Protein AF-A0A3M7ZWI1-F1 (afdb_monomer)

Sequence (117 aa):
EPHARRAAGAALALQEATGAVAAAHPGWPRFRVGVNTGLAAVGVVGTGGGRTYTVIGDTVNVASRLEGHAPVAGVVVGAATRAALGGGAITEPLGERQVKGREGAVEAYVLRGLVEG

InterPro domains:
  IPR001054 Adenylyl cyclase class-3/4/guanylyl cyclase [PF00211] (3-112)
  IPR001054 Adenylyl cyclase class-3/4/guanylyl cyclase [PS50125] (1-67)
  IPR001054 Adenylyl cyclase class-3/4/guanylyl cyclase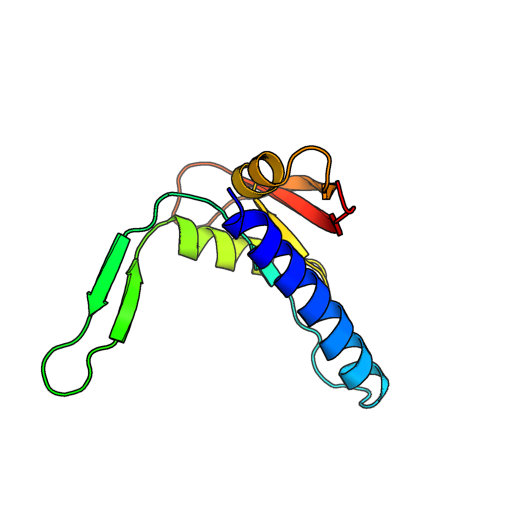 [cd07302] (15-111)
  IPR029787 Nucleotide cyclase [G3DSA:3.30.70.1230] (1-115)
  IPR029787 Nucleotide cyclase [SSF55073] (2-112)
  IPR050401 Cyclic nucleotide synthase [PTHR11920] (3-112)

Structure (mmCIF, N/CA/C/O backbone):
data_AF-A0A3M7ZWI1-F1
#
_entry.id   AF-A0A3M7ZWI1-F1
#
loop_
_atom_site.group_PDB
_atom_site.id
_atom_site.type_symbol
_atom_site.label_atom_id
_atom_site.label_alt_id
_atom_site.label_comp_id
_atom_site.label_asym_id
_atom_site.label_entity_id
_atom_si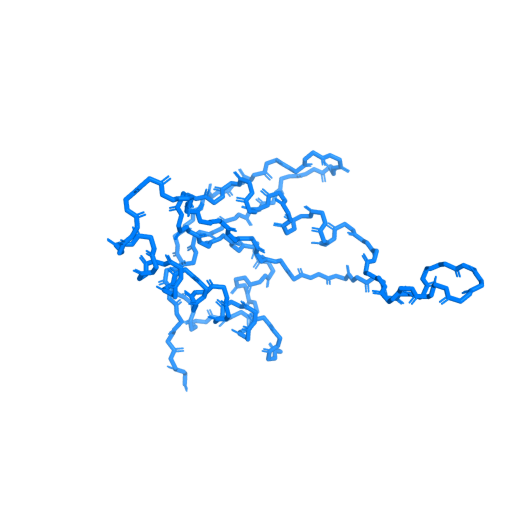te.label_seq_id
_atom_site.pdbx_PDB_ins_code
_atom_site.Cartn_x
_atom_site.Cartn_y
_atom_site.Cartn_z
_atom_site.occupancy
_atom_site.B_iso_or_equiv
_atom_site.auth_seq_id
_atom_site.auth_comp_id
_atom_site.auth_asym_id
_atom_site.auth_atom_id
_atom_site.pdbx_PDB_model_num
ATOM 1 N N . GLU A 1 1 ? -12.210 9.361 6.183 1.00 55.09 1 GLU A N 1
ATOM 2 C CA . GLU A 1 1 ? -11.072 10.219 6.589 1.00 55.09 1 GLU A CA 1
ATOM 3 C C . GLU A 1 1 ? -10.072 10.323 5.431 1.00 55.09 1 GLU A C 1
ATOM 5 O O . GLU A 1 1 ? -9.782 9.296 4.820 1.00 55.09 1 GLU A O 1
ATOM 10 N N . PRO A 1 2 ? -9.568 11.515 5.062 1.00 81.00 2 PRO A N 1
ATOM 11 C CA . PRO A 1 2 ? -8.812 11.718 3.817 1.00 81.00 2 PRO A CA 1
ATOM 12 C C . PRO A 1 2 ? -7.441 11.016 3.766 1.00 81.00 2 PRO A C 1
ATOM 14 O O . PRO A 1 2 ? -6.850 10.908 2.693 1.00 81.00 2 PRO A O 1
ATOM 17 N N . HIS A 1 3 ? -6.918 10.519 4.894 1.00 91.12 3 HIS A N 1
ATOM 18 C CA . HIS A 1 3 ? -5.606 9.862 4.949 1.00 91.12 3 HIS A CA 1
ATOM 19 C C . HIS A 1 3 ? -5.555 8.552 4.160 1.00 91.12 3 HIS A C 1
ATOM 21 O O . HIS A 1 3 ? -4.620 8.367 3.386 1.00 91.12 3 HIS A O 1
ATOM 27 N N . ALA A 1 4 ? -6.566 7.686 4.290 1.00 93.62 4 ALA A N 1
ATOM 28 C CA . ALA A 1 4 ? -6.599 6.409 3.574 1.00 93.62 4 ALA A CA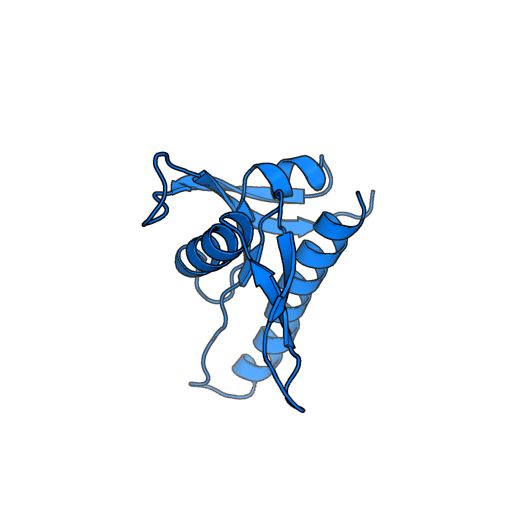 1
ATOM 29 C C . ALA A 1 4 ? -6.603 6.618 2.052 1.00 93.62 4 ALA A C 1
ATOM 31 O O . ALA A 1 4 ? -5.799 6.012 1.348 1.00 93.62 4 ALA A O 1
ATOM 32 N N . ARG A 1 5 ? -7.441 7.540 1.553 1.00 94.69 5 ARG A N 1
ATOM 33 C CA . ARG A 1 5 ? -7.511 7.878 0.121 1.00 94.69 5 ARG A CA 1
ATOM 34 C C . ARG A 1 5 ? -6.199 8.462 -0.395 1.00 94.69 5 ARG A C 1
ATOM 36 O O . ARG A 1 5 ? -5.726 8.024 -1.437 1.00 94.69 5 ARG A O 1
ATOM 43 N N . ARG A 1 6 ? -5.574 9.389 0.341 1.00 95.62 6 ARG A N 1
ATOM 44 C CA . ARG A 1 6 ? -4.265 9.945 -0.043 1.00 95.62 6 ARG A CA 1
ATOM 45 C C . ARG A 1 6 ? -3.164 8.886 -0.063 1.00 95.62 6 ARG A C 1
ATOM 47 O O . ARG A 1 6 ? -2.403 8.843 -1.020 1.00 95.62 6 ARG A O 1
ATOM 54 N N . ALA A 1 7 ? -3.097 8.022 0.950 1.00 96.25 7 ALA A N 1
ATOM 55 C CA . ALA A 1 7 ? -2.097 6.956 1.014 1.00 96.25 7 ALA A CA 1
ATOM 56 C C . ALA A 1 7 ? -2.274 5.940 -0.126 1.00 96.25 7 ALA A C 1
ATOM 58 O O . ALA A 1 7 ? -1.307 5.585 -0.794 1.00 96.25 7 ALA A O 1
ATOM 59 N N . ALA A 1 8 ? -3.513 5.523 -0.393 1.00 96.69 8 ALA A N 1
ATOM 60 C CA . ALA A 1 8 ? -3.846 4.626 -1.495 1.00 96.69 8 ALA A CA 1
ATOM 61 C C . ALA A 1 8 ? -3.543 5.251 -2.869 1.00 96.69 8 ALA A C 1
ATOM 63 O O . ALA A 1 8 ? -2.952 4.597 -3.725 1.00 96.69 8 ALA A O 1
ATOM 64 N N . GLY A 1 9 ? -3.886 6.528 -3.066 1.00 96.88 9 GLY A N 1
ATOM 65 C CA . GLY A 1 9 ? -3.562 7.260 -4.291 1.00 96.88 9 GLY A CA 1
ATOM 66 C C . GLY A 1 9 ? -2.055 7.396 -4.505 1.00 96.88 9 GLY A C 1
ATOM 67 O O . GLY A 1 9 ? -1.565 7.122 -5.595 1.00 96.88 9 GLY A O 1
ATOM 68 N N . ALA A 1 10 ? -1.302 7.725 -3.452 1.00 97.50 10 ALA A N 1
ATOM 69 C CA . ALA A 1 10 ? 0.156 7.791 -3.514 1.00 97.50 10 ALA A CA 1
ATOM 70 C C . ALA A 1 10 ? 0.787 6.429 -3.850 1.00 97.50 10 ALA A C 1
ATOM 72 O O . ALA A 1 10 ? 1.728 6.368 -4.636 1.00 97.50 10 ALA A O 1
ATOM 73 N N . ALA A 1 11 ? 0.251 5.334 -3.302 1.00 97.75 11 ALA A N 1
ATOM 74 C CA . ALA A 1 11 ? 0.708 3.984 -3.619 1.00 97.75 11 ALA A CA 1
ATOM 75 C C . ALA A 1 11 ? 0.513 3.636 -5.105 1.00 97.75 11 ALA A C 1
ATOM 77 O O . ALA A 1 11 ? 1.422 3.089 -5.727 1.00 97.75 11 ALA A O 1
ATOM 78 N N . LEU A 1 12 ? -0.644 3.980 -5.681 1.00 97.81 12 LEU A N 1
ATOM 79 C CA . LEU A 1 12 ? -0.919 3.785 -7.109 1.00 97.81 12 LEU A CA 1
ATOM 80 C C . LEU A 1 12 ? 0.001 4.650 -7.983 1.00 97.81 12 LEU A C 1
ATOM 82 O O . LEU A 1 12 ? 0.625 4.132 -8.907 1.00 97.81 12 LEU A O 1
ATOM 86 N N . ALA A 1 13 ? 0.160 5.930 -7.638 1.00 97.12 13 ALA A N 1
ATOM 87 C CA . ALA A 1 13 ? 1.050 6.847 -8.350 1.00 97.12 13 ALA A CA 1
ATOM 88 C C . ALA A 1 13 ? 2.519 6.385 -8.310 1.00 97.12 13 ALA A C 1
ATOM 90 O O . ALA A 1 13 ? 3.246 6.530 -9.291 1.00 97.12 13 ALA A O 1
ATOM 91 N N . LEU A 1 14 ? 2.964 5.776 -7.203 1.00 96.62 14 LEU A N 1
ATOM 92 C CA . LEU A 1 14 ? 4.305 5.197 -7.104 1.00 96.62 14 LEU A CA 1
ATOM 93 C C . LEU A 1 14 ? 4.491 4.035 -8.086 1.00 96.62 14 LEU A C 1
ATOM 95 O O . LEU A 1 14 ? 5.539 3.940 -8.726 1.00 96.62 14 LEU A O 1
ATOM 99 N N . GLN A 1 15 ? 3.486 3.168 -8.236 1.00 97.06 15 GLN A N 1
ATOM 100 C CA . GLN A 1 15 ? 3.556 2.073 -9.206 1.00 97.06 15 GLN A CA 1
ATOM 101 C C . GLN A 1 15 ? 3.561 2.577 -10.652 1.00 97.06 15 GLN A C 1
ATOM 103 O O . GLN A 1 15 ? 4.310 2.051 -11.471 1.00 97.06 15 GLN A O 1
ATOM 108 N N . GLU A 1 16 ? 2.809 3.633 -10.960 1.00 95.12 16 GLU A N 1
ATOM 109 C CA . GLU A 1 16 ? 2.832 4.271 -12.280 1.00 95.12 16 GLU A CA 1
ATOM 110 C C . GLU A 1 16 ? 4.206 4.888 -12.589 1.00 95.12 16 GLU A C 1
ATOM 112 O O . GLU A 1 16 ? 4.842 4.545 -13.591 1.00 95.12 16 GLU A O 1
ATOM 117 N N . ALA A 1 17 ? 4.712 5.738 -11.691 1.00 94.81 17 ALA A N 1
ATOM 118 C CA . ALA A 1 17 ? 5.976 6.444 -11.881 1.00 94.81 17 ALA A CA 1
ATOM 119 C C . ALA A 1 17 ? 7.168 5.478 -11.982 1.00 94.81 17 ALA A C 1
ATOM 121 O O . ALA A 1 17 ? 7.991 5.577 -12.894 1.00 94.81 17 ALA A O 1
ATOM 122 N N . THR A 1 18 ? 7.251 4.496 -11.080 1.00 94.44 18 THR A N 1
ATOM 123 C CA . THR A 1 18 ? 8.312 3.474 -11.136 1.00 94.44 18 THR A CA 1
ATOM 124 C C . THR A 1 18 ? 8.108 2.498 -12.298 1.00 94.44 18 THR A C 1
ATOM 126 O O . THR A 1 18 ? 9.078 1.972 -12.849 1.00 94.44 18 THR A O 1
ATOM 129 N N . GLY A 1 19 ? 6.858 2.310 -12.726 1.00 93.31 19 GLY A N 1
ATOM 130 C CA . GLY A 1 19 ? 6.456 1.631 -13.950 1.00 93.31 19 GLY A CA 1
ATOM 131 C C . GLY A 1 19 ? 7.180 2.171 -15.181 1.00 93.31 19 GLY A C 1
ATOM 132 O O . GLY A 1 19 ? 7.846 1.404 -15.887 1.00 93.31 19 GLY A O 1
ATOM 133 N N . ALA A 1 20 ? 7.092 3.490 -15.380 1.00 92.19 20 ALA A N 1
ATOM 134 C CA . ALA A 1 20 ? 7.721 4.213 -16.484 1.00 92.19 20 ALA A CA 1
ATOM 135 C C . ALA A 1 20 ? 9.255 4.126 -16.444 1.00 92.19 20 ALA A C 1
ATOM 137 O O . ALA A 1 20 ? 9.883 3.824 -17.459 1.00 92.19 20 ALA A O 1
ATOM 138 N N . VAL A 1 21 ? 9.861 4.297 -15.263 1.00 93.12 21 VAL A N 1
ATOM 139 C CA . VAL A 1 21 ? 11.321 4.185 -15.097 1.00 93.12 21 VAL A CA 1
ATOM 140 C C . VAL A 1 21 ? 11.804 2.787 -15.478 1.00 93.12 21 VAL A C 1
ATOM 142 O O . VAL A 1 21 ? 12.680 2.639 -16.324 1.00 93.12 21 VAL A O 1
ATOM 145 N N . ALA A 1 22 ? 11.211 1.733 -14.922 1.00 92.69 22 ALA A N 1
ATOM 146 C CA . ALA A 1 22 ? 11.667 0.377 -15.220 1.00 92.69 22 ALA A CA 1
ATOM 147 C C . ALA A 1 22 ? 11.284 -0.107 -16.636 1.00 92.69 22 ALA A C 1
ATOM 149 O O . ALA A 1 22 ? 11.810 -1.120 -17.087 1.00 92.69 22 ALA A O 1
ATOM 150 N N . ALA A 1 23 ? 10.416 0.602 -17.371 1.00 91.44 23 ALA A N 1
ATOM 151 C CA . ALA A 1 23 ? 10.243 0.385 -18.812 1.00 91.44 23 ALA A CA 1
ATOM 152 C C . ALA A 1 23 ? 11.430 0.938 -19.627 1.00 91.44 23 ALA A C 1
ATOM 154 O O . ALA A 1 23 ? 11.840 0.313 -20.602 1.00 91.44 23 ALA A O 1
ATOM 155 N N . ALA A 1 24 ? 12.014 2.063 -19.201 1.00 94.38 24 ALA A N 1
ATOM 156 C CA . ALA A 1 24 ? 13.219 2.640 -19.805 1.00 94.38 24 ALA A CA 1
ATOM 157 C C . ALA A 1 24 ? 14.518 1.920 -19.389 1.00 94.38 24 ALA A C 1
ATOM 159 O O . ALA A 1 24 ? 15.535 2.037 -20.071 1.00 94.38 24 ALA A O 1
ATOM 160 N N . HIS A 1 25 ? 14.486 1.156 -18.291 1.00 93.31 25 HIS A N 1
ATOM 161 C CA . HIS A 1 25 ? 15.648 0.458 -17.734 1.00 93.31 25 HIS A CA 1
ATOM 162 C C . HIS A 1 25 ? 15.378 -1.045 -17.537 1.00 93.31 25 HIS A C 1
ATOM 164 O O . HIS A 1 25 ? 15.043 -1.482 -16.429 1.00 93.31 25 HIS A O 1
ATOM 170 N N . PRO A 1 26 ? 15.539 -1.867 -18.591 1.00 90.12 26 PRO A N 1
ATOM 171 C CA . PRO A 1 26 ? 15.393 -3.316 -18.489 1.00 90.12 26 PRO A CA 1
ATOM 172 C C . PRO A 1 26 ? 16.301 -3.906 -17.397 1.00 90.12 26 PRO A C 1
ATOM 174 O O . PRO A 1 26 ? 17.496 -3.626 -17.351 1.00 90.12 26 PRO A O 1
ATOM 177 N N . GLY A 1 27 ? 15.732 -4.726 -16.509 1.00 88.25 27 GLY A N 1
ATOM 178 C CA . GLY A 1 27 ? 16.455 -5.383 -15.410 1.00 88.25 27 GLY A CA 1
ATOM 179 C C . GLY A 1 27 ? 16.450 -4.632 -14.074 1.00 88.25 27 GLY A C 1
ATOM 180 O O . GLY A 1 27 ? 16.904 -5.181 -13.072 1.00 88.25 27 GLY A O 1
ATOM 181 N N . TRP A 1 28 ? 15.911 -3.411 -14.019 1.00 92.56 28 TRP A N 1
ATOM 182 C CA . TRP A 1 28 ? 15.727 -2.699 -12.752 1.00 92.56 28 TRP A CA 1
ATOM 183 C C . TRP A 1 28 ? 14.587 -3.296 -11.911 1.00 92.56 28 TRP A C 1
ATOM 185 O O . TRP A 1 28 ? 13.634 -3.858 -12.464 1.00 92.56 28 TRP A O 1
ATOM 195 N N . PRO A 1 29 ? 14.663 -3.192 -10.568 1.00 90.38 29 PRO A N 1
ATOM 196 C CA . PRO A 1 29 ? 13.666 -3.782 -9.688 1.00 90.38 29 PRO A CA 1
ATOM 197 C C . PRO A 1 29 ? 12.303 -3.105 -9.844 1.00 90.38 29 PRO A C 1
ATOM 199 O O . PRO A 1 29 ? 12.187 -1.907 -10.100 1.00 90.38 29 PRO A O 1
ATOM 202 N N . ARG A 1 30 ? 11.252 -3.896 -9.634 1.00 93.25 30 ARG A N 1
ATOM 203 C CA . ARG A 1 30 ? 9.871 -3.425 -9.520 1.00 93.25 30 ARG A CA 1
ATOM 204 C C . ARG A 1 30 ? 9.485 -3.394 -8.047 1.00 93.25 30 ARG A C 1
ATOM 206 O O . ARG A 1 30 ? 9.861 -4.287 -7.287 1.00 93.25 30 ARG A O 1
ATOM 213 N N . PHE A 1 31 ? 8.719 -2.387 -7.655 1.00 94.31 31 PHE A N 1
ATOM 214 C CA . PHE A 1 31 ? 8.360 -2.170 -6.259 1.00 94.31 31 PHE A CA 1
ATOM 215 C C . PHE A 1 31 ? 7.037 -2.837 -5.896 1.00 94.31 31 PHE A C 1
ATOM 217 O O . PHE A 1 31 ? 6.222 -3.197 -6.746 1.00 94.31 31 PHE A O 1
ATOM 224 N N . ARG A 1 32 ? 6.822 -2.997 -4.597 1.00 97.62 32 ARG A N 1
ATOM 225 C CA . ARG A 1 32 ? 5.576 -3.467 -3.998 1.00 97.62 32 ARG A CA 1
ATOM 226 C C . ARG A 1 32 ? 5.166 -2.478 -2.924 1.00 97.62 32 ARG A C 1
ATOM 228 O O . ARG A 1 32 ? 6.029 -1.852 -2.316 1.00 97.62 32 ARG A O 1
ATOM 235 N N . VAL A 1 33 ? 3.862 -2.313 -2.719 1.00 98.12 33 VAL A N 1
ATOM 236 C CA . VAL A 1 33 ? 3.343 -1.386 -1.709 1.00 98.12 33 VAL A CA 1
ATOM 237 C C . VAL A 1 33 ? 2.255 -2.061 -0.886 1.00 98.12 33 VAL A C 1
ATOM 239 O O . VAL A 1 33 ? 1.340 -2.675 -1.433 1.00 98.12 33 VAL A O 1
ATOM 242 N N . GLY A 1 34 ? 2.347 -1.916 0.434 1.00 97.00 34 GLY A N 1
ATOM 243 C CA . GLY A 1 34 ? 1.307 -2.284 1.387 1.00 97.00 34 GLY A CA 1
ATOM 244 C C . GLY A 1 34 ? 0.768 -1.047 2.100 1.00 97.00 34 GLY A C 1
ATOM 245 O O . GLY A 1 34 ? 1.546 -0.225 2.580 1.00 97.00 34 GLY A O 1
ATOM 246 N N . VAL A 1 35 ? -0.556 -0.910 2.190 1.00 96.69 35 VAL A N 1
ATOM 247 C CA . VAL A 1 35 ? -1.216 0.182 2.923 1.00 96.69 35 VAL A 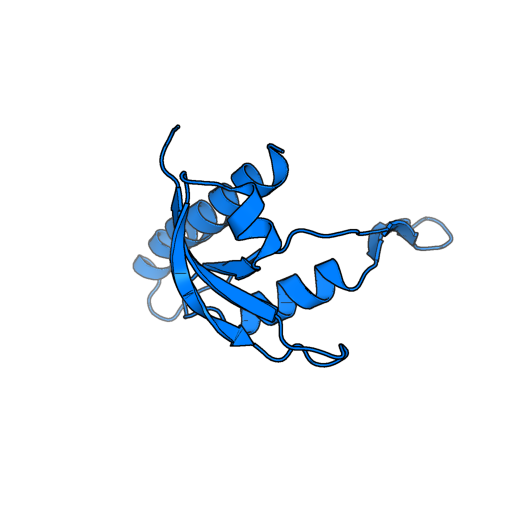CA 1
ATOM 248 C C . VAL A 1 35 ? -2.147 -0.405 3.976 1.00 96.69 35 VAL A C 1
ATOM 250 O O . VAL A 1 35 ? -2.957 -1.286 3.690 1.00 96.69 35 VAL A O 1
ATOM 253 N N . ASN A 1 36 ? -2.049 0.096 5.204 1.00 94.81 36 ASN A N 1
ATOM 254 C CA . ASN A 1 36 ? -2.925 -0.310 6.294 1.00 94.81 36 ASN A CA 1
ATOM 255 C C . ASN A 1 36 ? -3.419 0.901 7.089 1.00 94.81 36 ASN A C 1
ATOM 257 O O . ASN A 1 36 ? -2.741 1.923 7.187 1.00 94.81 36 ASN A O 1
ATOM 261 N N . THR A 1 37 ? -4.600 0.766 7.683 1.00 92.94 37 THR A N 1
ATOM 262 C CA . THR A 1 37 ? -5.232 1.772 8.535 1.00 92.94 37 THR A CA 1
ATOM 263 C C . THR A 1 37 ? -5.506 1.139 9.887 1.00 92.94 37 THR A C 1
ATOM 265 O O . THR A 1 37 ? -6.059 0.047 9.965 1.00 92.94 37 THR A O 1
ATOM 268 N N . GLY A 1 38 ? -5.120 1.824 10.955 1.00 88.75 38 GLY A N 1
ATOM 269 C CA . GLY A 1 38 ? -5.288 1.336 12.314 1.00 88.75 38 GLY A CA 1
ATOM 270 C C . GLY A 1 38 ? -4.674 2.296 13.320 1.00 88.75 38 GLY A C 1
ATOM 271 O O . GLY A 1 38 ? -4.071 3.303 12.949 1.00 88.75 38 GLY A O 1
ATOM 272 N N . LEU A 1 39 ? -4.832 1.972 14.600 1.00 81.62 39 LEU A N 1
ATOM 273 C CA . LEU A 1 39 ? -4.245 2.749 15.685 1.00 81.62 39 LEU A CA 1
ATOM 274 C C . LEU A 1 39 ? -2.720 2.651 15.639 1.00 81.62 39 LEU A C 1
ATOM 276 O O . LEU A 1 39 ? -2.155 1.568 15.463 1.00 81.62 39 LEU A O 1
ATOM 280 N N . ALA A 1 40 ? -2.056 3.786 15.803 1.00 76.62 40 ALA A N 1
ATOM 281 C CA . ALA A 1 40 ? -0.609 3.870 15.828 1.00 76.62 40 ALA A CA 1
ATOM 282 C C . ALA A 1 40 ? -0.191 4.907 16.873 1.00 76.62 40 ALA A C 1
ATOM 284 O O . ALA A 1 40 ? -0.772 5.991 16.931 1.00 76.62 40 ALA A O 1
ATOM 285 N N . ALA A 1 41 ? 0.796 4.577 17.706 1.00 71.69 41 ALA A N 1
ATOM 286 C CA . ALA A 1 41 ? 1.377 5.538 18.632 1.00 71.69 41 ALA A CA 1
ATOM 287 C C . ALA A 1 41 ? 2.501 6.282 17.911 1.00 71.69 41 ALA A C 1
ATOM 289 O O . ALA A 1 41 ? 3.387 5.664 17.319 1.00 71.69 41 ALA A O 1
ATOM 290 N N . VAL A 1 42 ? 2.467 7.609 17.957 1.00 72.44 42 VAL A N 1
ATOM 291 C CA . VAL A 1 42 ? 3.529 8.445 17.399 1.00 72.44 42 VAL A CA 1
ATOM 292 C C . VAL A 1 42 ? 4.340 9.007 18.555 1.00 72.44 42 VAL A C 1
ATOM 294 O O . VAL A 1 42 ? 3.778 9.565 19.496 1.00 72.44 42 VAL A O 1
ATOM 297 N N . GLY A 1 43 ? 5.657 8.834 18.505 1.00 66.69 43 GLY A N 1
ATOM 298 C CA . GLY A 1 43 ? 6.549 9.258 19.575 1.00 66.69 43 GLY A CA 1
ATOM 299 C C . GLY A 1 43 ? 7.913 9.683 19.054 1.00 66.69 43 GLY A C 1
ATOM 300 O O . GLY A 1 43 ? 8.336 9.310 17.960 1.00 66.69 43 GLY A O 1
ATOM 301 N N . VAL A 1 44 ? 8.619 10.470 19.862 1.00 66.69 44 VAL A N 1
ATOM 302 C CA . VAL A 1 44 ? 10.027 10.785 19.618 1.00 66.69 44 VAL A CA 1
ATOM 303 C C . VAL A 1 44 ? 10.865 9.667 20.221 1.00 66.69 44 VAL A C 1
ATOM 305 O O . VAL A 1 44 ? 10.801 9.432 21.426 1.00 66.69 44 VAL A O 1
ATOM 308 N N . VAL A 1 45 ? 11.661 8.993 19.394 1.00 62.25 45 VAL A N 1
ATOM 309 C CA . VAL A 1 45 ? 12.630 7.990 19.848 1.00 62.25 45 VAL A CA 1
ATOM 310 C C . VAL A 1 45 ? 14.046 8.509 19.608 1.00 62.25 45 VAL A C 1
ATOM 312 O O . VAL A 1 45 ? 14.357 9.033 18.536 1.00 62.25 45 VAL A O 1
ATOM 315 N N . GLY A 1 46 ? 14.889 8.373 20.636 1.00 56.00 46 GLY A N 1
ATOM 316 C CA . GLY A 1 46 ? 16.285 8.819 20.663 1.00 56.00 46 GLY A CA 1
ATOM 317 C C . GLY A 1 46 ? 16.600 9.737 21.851 1.00 56.00 46 GLY A C 1
ATOM 318 O O . GLY A 1 46 ? 15.728 10.439 22.364 1.00 56.00 46 GLY A O 1
ATOM 319 N N . THR A 1 47 ? 17.857 9.737 22.296 1.00 55.06 47 THR A N 1
ATOM 320 C CA . THR A 1 47 ? 18.399 10.662 23.306 1.00 55.06 47 THR A CA 1
ATOM 321 C C . THR A 1 47 ? 19.600 11.409 22.716 1.00 55.06 47 THR A C 1
ATOM 323 O O . THR A 1 47 ? 20.310 10.882 21.862 1.00 55.06 47 THR A O 1
ATOM 326 N N . GLY A 1 48 ? 19.821 12.665 23.124 1.00 59.50 48 GLY A N 1
ATOM 327 C CA . GLY A 1 48 ? 20.813 13.536 22.473 1.00 59.50 48 GLY A CA 1
ATOM 328 C C . GLY A 1 48 ? 20.407 13.956 21.050 1.00 59.50 48 GLY A C 1
ATOM 329 O O . GLY A 1 48 ? 19.277 13.715 20.634 1.00 59.50 48 GLY A O 1
ATOM 330 N N . GLY A 1 49 ? 21.303 14.630 20.318 1.00 51.72 49 GLY A N 1
ATOM 331 C CA . GLY A 1 49 ? 21.043 15.339 19.046 1.00 51.72 49 GLY A CA 1
ATOM 332 C C . GLY A 1 49 ? 20.486 14.530 17.859 1.00 51.72 49 GLY A C 1
ATOM 333 O O . GLY A 1 49 ? 20.367 15.083 16.771 1.00 51.72 49 GLY A O 1
ATOM 334 N N . GLY A 1 50 ? 20.117 13.260 18.045 1.00 53.91 50 GLY A N 1
ATOM 335 C CA . GLY A 1 50 ? 19.405 12.431 17.073 1.00 53.91 50 GLY A CA 1
ATOM 336 C C . GLY A 1 50 ? 18.010 12.065 17.580 1.00 53.91 50 GLY A C 1
ATOM 337 O O . GLY A 1 50 ? 17.813 10.991 18.143 1.00 53.91 50 GLY A O 1
ATOM 338 N N . ARG A 1 51 ? 17.033 12.956 17.392 1.00 56.66 51 ARG A N 1
ATOM 339 C CA . ARG A 1 51 ? 15.614 12.676 17.669 1.00 56.66 51 ARG A CA 1
ATOM 340 C C . ARG A 1 51 ? 14.922 12.262 16.375 1.00 56.66 51 ARG A C 1
ATOM 342 O O . ARG A 1 51 ? 14.870 13.059 15.443 1.00 56.66 51 ARG A O 1
ATOM 349 N N . THR A 1 52 ? 14.360 11.056 16.333 1.00 55.97 52 THR A N 1
ATOM 350 C CA . THR A 1 52 ? 13.550 10.585 15.198 1.00 55.97 52 THR A CA 1
ATOM 351 C C . THR A 1 52 ? 12.083 10.540 15.606 1.00 55.97 52 THR A C 1
ATOM 353 O O . THR A 1 52 ? 11.735 9.940 16.624 1.00 55.97 52 THR A O 1
ATOM 356 N N . TYR A 1 53 ? 11.216 11.177 14.820 1.00 55.19 53 TYR A N 1
ATOM 357 C CA . TYR A 1 53 ? 9.770 11.003 14.946 1.00 55.19 53 TYR A CA 1
ATOM 358 C C . TYR A 1 53 ? 9.421 9.642 14.347 1.00 55.19 53 TYR A C 1
ATOM 360 O O . TYR A 1 53 ? 9.593 9.438 13.146 1.00 55.19 53 TYR A O 1
ATOM 368 N N . THR A 1 54 ? 9.006 8.692 15.178 1.00 57.00 54 THR A N 1
ATOM 369 C CA . THR A 1 54 ? 8.720 7.326 14.737 1.00 57.00 54 THR A CA 1
ATOM 370 C C . THR A 1 54 ? 7.299 6.923 15.096 1.00 57.00 54 THR A C 1
ATOM 372 O O . THR A 1 54 ? 6.689 7.443 16.034 1.00 57.00 54 THR A O 1
ATOM 375 N N . VAL A 1 55 ? 6.770 5.989 14.316 1.00 60.06 55 VAL A N 1
ATOM 376 C CA . VAL A 1 55 ? 5.455 5.397 14.522 1.00 60.06 55 VAL A CA 1
ATOM 377 C C . VAL A 1 55 ? 5.673 3.985 15.044 1.00 60.06 55 VAL A C 1
ATOM 379 O O . VAL A 1 55 ? 6.311 3.167 14.385 1.00 60.06 55 VAL A O 1
ATOM 382 N N . ILE A 1 56 ? 5.148 3.698 16.231 1.00 63.16 56 ILE A N 1
ATOM 383 C CA . ILE A 1 56 ? 5.255 2.395 16.886 1.00 63.16 56 ILE A CA 1
ATOM 384 C C . ILE A 1 56 ? 3.851 1.798 16.975 1.00 63.16 56 ILE A C 1
ATOM 386 O O . ILE A 1 56 ? 2.919 2.431 17.475 1.00 63.16 56 ILE A O 1
ATOM 390 N N . GLY A 1 57 ? 3.687 0.569 16.486 1.00 63.84 57 GLY A N 1
ATOM 391 C CA . GLY A 1 57 ? 2.435 -0.174 16.617 1.00 63.84 57 GLY A CA 1
ATOM 392 C C . GLY A 1 57 ? 2.269 -1.293 15.594 1.00 63.84 57 GLY A C 1
ATOM 393 O O . GLY A 1 57 ? 2.876 -1.278 14.522 1.00 63.84 57 GLY A O 1
ATOM 394 N N . ASP A 1 58 ? 1.393 -2.246 15.922 1.00 75.62 58 ASP A N 1
ATOM 395 C CA . ASP A 1 58 ? 1.028 -3.389 15.070 1.00 75.62 58 ASP A CA 1
ATOM 396 C C . ASP A 1 58 ? 0.582 -2.954 13.661 1.00 75.62 58 ASP A C 1
ATOM 398 O O . ASP A 1 58 ? 0.939 -3.579 12.666 1.00 75.62 58 ASP A O 1
ATOM 402 N N . THR A 1 59 ? -0.093 -1.806 13.551 1.00 80.38 59 THR A N 1
ATOM 403 C CA . THR A 1 59 ? -0.562 -1.235 12.279 1.00 80.38 59 THR A CA 1
ATOM 404 C C . THR A 1 59 ? 0.551 -1.059 11.237 1.00 80.38 59 THR A C 1
ATOM 406 O O . THR A 1 59 ? 0.311 -1.332 10.057 1.00 80.38 59 THR A O 1
ATOM 409 N N . VAL A 1 60 ? 1.757 -0.645 11.652 1.00 78.88 60 VAL A N 1
ATOM 410 C CA . VAL A 1 60 ? 2.912 -0.447 10.752 1.00 78.88 60 VAL A CA 1
ATOM 411 C C . VAL A 1 60 ? 3.482 -1.791 10.302 1.00 78.88 60 VAL A C 1
ATOM 413 O O . VAL A 1 60 ? 3.772 -1.984 9.121 1.00 78.88 60 VAL A O 1
ATOM 416 N N . ASN A 1 61 ? 3.571 -2.755 11.222 1.00 84.56 61 ASN A N 1
ATOM 417 C CA . ASN A 1 61 ? 4.014 -4.110 10.903 1.00 84.56 61 ASN A CA 1
ATOM 418 C C . ASN A 1 61 ? 3.061 -4.783 9.909 1.00 84.56 61 ASN A C 1
ATOM 420 O O . ASN A 1 61 ? 3.520 -5.385 8.939 1.00 84.56 61 ASN A O 1
ATOM 424 N N . VAL A 1 62 ? 1.746 -4.634 10.099 1.00 87.69 62 VAL A N 1
ATOM 425 C CA . VAL A 1 62 ? 0.733 -5.142 9.164 1.00 87.69 62 VAL A CA 1
ATOM 426 C C . VAL A 1 62 ? 0.925 -4.542 7.770 1.00 87.69 62 VAL A C 1
ATOM 428 O O . VAL A 1 62 ? 0.930 -5.297 6.802 1.00 87.69 62 VAL A O 1
ATOM 431 N N . ALA A 1 63 ? 1.161 -3.230 7.642 1.00 90.62 63 ALA A N 1
ATOM 432 C CA . ALA A 1 63 ? 1.412 -2.605 6.337 1.00 90.62 63 ALA A CA 1
ATOM 433 C C . ALA A 1 63 ? 2.617 -3.236 5.611 1.00 90.62 63 ALA A C 1
ATOM 435 O O . ALA A 1 63 ? 2.506 -3.602 4.441 1.00 90.62 63 ALA A O 1
ATOM 436 N N . SER A 1 64 ? 3.732 -3.453 6.318 1.00 90.19 64 SER A N 1
ATOM 437 C CA . SER A 1 64 ? 4.913 -4.129 5.755 1.00 90.19 64 SER A CA 1
ATOM 438 C C . SER A 1 64 ? 4.635 -5.590 5.369 1.00 90.19 64 SER A C 1
ATOM 440 O O . SER A 1 64 ? 5.134 -6.080 4.357 1.00 90.19 64 SER A O 1
ATOM 442 N N . ARG A 1 65 ? 3.797 -6.317 6.119 1.00 90.56 65 ARG A N 1
ATOM 443 C CA . ARG A 1 65 ? 3.410 -7.684 5.723 1.00 90.56 65 ARG A CA 1
ATOM 444 C C . ARG A 1 65 ? 2.512 -7.699 4.490 1.00 90.56 65 ARG A C 1
ATOM 446 O O . ARG A 1 65 ? 2.707 -8.543 3.620 1.00 90.56 65 ARG A O 1
ATOM 453 N N . LEU A 1 66 ? 1.569 -6.764 4.391 1.00 94.31 66 LEU A N 1
ATOM 454 C CA . LEU A 1 66 ? 0.722 -6.614 3.207 1.00 94.31 66 LEU A CA 1
ATOM 455 C C . LEU A 1 66 ? 1.556 -6.329 1.952 1.00 94.31 66 LEU A C 1
ATOM 457 O O . LEU A 1 66 ? 1.291 -6.920 0.910 1.00 94.31 66 LEU A O 1
ATOM 461 N N . GLU A 1 67 ? 2.602 -5.506 2.063 1.00 96.25 67 GLU A N 1
ATOM 462 C CA . GLU A 1 67 ? 3.572 -5.275 0.982 1.00 96.25 67 GLU A CA 1
ATOM 463 C C . GLU A 1 67 ? 4.230 -6.586 0.517 1.00 96.25 67 GLU A C 1
ATOM 465 O O . GLU A 1 67 ? 4.297 -6.865 -0.681 1.00 96.25 67 GLU A O 1
ATOM 470 N N . GLY A 1 68 ? 4.627 -7.448 1.458 1.00 93.88 68 GLY A N 1
ATOM 471 C CA . GLY A 1 68 ? 5.177 -8.771 1.153 1.00 93.88 68 GLY A CA 1
ATOM 472 C C . GLY A 1 68 ? 4.213 -9.694 0.395 1.00 93.88 68 GLY A C 1
ATOM 473 O O . GLY A 1 68 ? 4.665 -10.550 -0.370 1.00 93.88 68 GLY A O 1
ATOM 474 N N . HIS A 1 69 ? 2.902 -9.499 0.564 1.00 94.12 69 HIS A N 1
ATOM 475 C CA . HIS A 1 69 ? 1.848 -10.218 -0.158 1.00 94.12 69 HIS A CA 1
ATOM 476 C C . HIS A 1 69 ? 1.427 -9.550 -1.469 1.00 94.12 69 HIS A C 1
ATOM 478 O O . HIS A 1 69 ? 0.661 -10.147 -2.229 1.00 94.12 69 HIS A O 1
ATOM 484 N N . ALA A 1 70 ? 1.910 -8.341 -1.756 1.00 96.50 70 ALA A N 1
ATOM 485 C CA . ALA A 1 70 ? 1.576 -7.673 -2.998 1.00 96.50 70 ALA A CA 1
ATOM 486 C C . ALA A 1 70 ? 2.195 -8.397 -4.201 1.00 96.50 70 ALA A C 1
ATOM 488 O O . ALA A 1 70 ? 3.338 -8.872 -4.122 1.00 96.50 70 ALA A O 1
ATOM 489 N N . PRO A 1 71 ? 1.470 -8.476 -5.333 1.00 95.75 71 PRO A N 1
ATOM 490 C CA . PRO A 1 71 ? 2.091 -8.866 -6.586 1.00 95.75 71 PRO A CA 1
ATOM 491 C C . PRO A 1 71 ? 3.168 -7.840 -6.956 1.00 95.75 71 PRO A C 1
ATOM 493 O O . PRO A 1 71 ? 3.132 -6.688 -6.518 1.00 95.75 71 PRO A O 1
ATOM 496 N N . VAL A 1 72 ? 4.141 -8.256 -7.764 1.00 95.31 72 VAL A N 1
ATOM 497 C CA . VAL A 1 72 ? 5.171 -7.351 -8.291 1.00 95.31 72 VAL A CA 1
ATOM 498 C C . VAL A 1 72 ? 4.499 -6.188 -9.026 1.00 95.31 72 VAL A C 1
ATOM 500 O O . VAL A 1 72 ? 3.571 -6.415 -9.799 1.00 95.31 72 VAL A O 1
ATOM 503 N N . ALA A 1 73 ? 4.962 -4.960 -8.773 1.00 95.44 73 ALA A N 1
ATOM 504 C CA . ALA A 1 73 ? 4.343 -3.723 -9.259 1.00 95.44 73 ALA A CA 1
ATOM 505 C C . ALA A 1 73 ? 2.895 -3.494 -8.767 1.00 95.44 73 ALA A C 1
ATOM 507 O O . ALA A 1 73 ? 2.121 -2.763 -9.381 1.00 95.44 73 ALA A O 1
ATOM 508 N N . GLY A 1 74 ? 2.507 -4.136 -7.661 1.00 97.44 74 GLY A N 1
ATOM 509 C CA . GLY A 1 74 ? 1.162 -4.081 -7.099 1.00 97.44 74 GLY A CA 1
ATOM 510 C C . GLY A 1 74 ? 1.047 -3.290 -5.800 1.00 97.44 74 GLY A C 1
ATOM 511 O O . GLY A 1 74 ? 2.028 -3.028 -5.096 1.00 97.44 74 GLY A O 1
ATOM 512 N N . VAL A 1 75 ? -0.201 -2.960 -5.467 1.00 98.50 75 VAL A N 1
ATOM 513 C CA . VAL A 1 75 ? -0.593 -2.349 -4.195 1.00 98.50 75 VAL A CA 1
ATOM 514 C C . VAL A 1 75 ? -1.557 -3.286 -3.479 1.00 98.50 75 VAL A C 1
ATOM 516 O O . VAL A 1 75 ? -2.556 -3.705 -4.062 1.00 98.50 75 VAL A O 1
ATOM 519 N N . VAL A 1 76 ? -1.284 -3.592 -2.213 1.00 98.31 76 VAL A 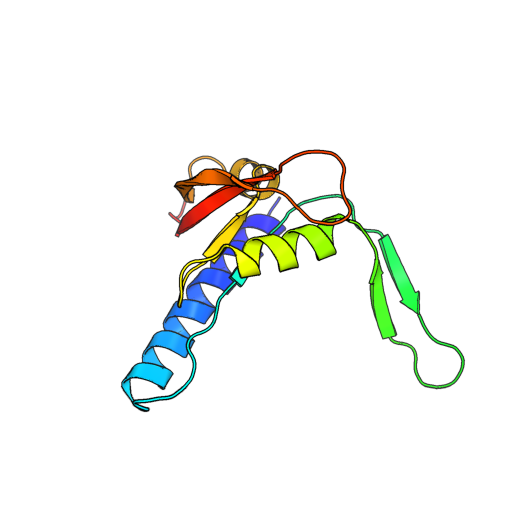N 1
ATOM 520 C CA . VAL A 1 76 ? -2.200 -4.338 -1.342 1.00 98.31 76 VAL A CA 1
ATOM 521 C C . VAL A 1 76 ? -2.646 -3.472 -0.181 1.00 98.31 76 VAL A C 1
ATOM 523 O O . VAL A 1 76 ? -1.849 -2.760 0.428 1.00 98.31 76 VAL A O 1
ATOM 526 N N . VAL A 1 77 ? -3.934 -3.549 0.136 1.00 97.62 77 VAL A N 1
ATOM 527 C CA . VAL A 1 77 ? -4.554 -2.825 1.242 1.00 97.62 77 VAL A CA 1
ATOM 528 C C . VAL A 1 77 ? -5.226 -3.786 2.216 1.00 97.62 77 VAL A C 1
ATOM 530 O O . VAL A 1 77 ? -5.757 -4.824 1.816 1.00 97.62 77 VAL A O 1
ATOM 533 N N . GLY A 1 78 ? -5.204 -3.442 3.502 1.00 95.88 78 GLY A N 1
ATOM 534 C CA . GLY A 1 78 ? -5.946 -4.172 4.532 1.00 95.88 78 GLY A CA 1
ATOM 535 C C . GLY A 1 78 ? -7.435 -3.809 4.541 1.00 95.88 78 GLY A C 1
ATOM 536 O O . GLY A 1 78 ? -7.831 -2.752 4.039 1.00 95.88 78 GLY A O 1
ATOM 537 N N . ALA A 1 79 ? -8.259 -4.651 5.170 1.00 94.81 79 ALA A N 1
ATOM 538 C CA . ALA A 1 79 ? -9.709 -4.449 5.278 1.00 94.81 79 ALA A CA 1
ATOM 539 C C . ALA A 1 79 ? -10.116 -3.069 5.823 1.00 94.81 79 ALA A C 1
ATOM 541 O O . ALA A 1 79 ? -11.008 -2.427 5.269 1.00 94.81 79 ALA A O 1
ATOM 542 N N . ALA A 1 80 ? -9.432 -2.566 6.856 1.00 94.12 80 ALA A N 1
ATOM 543 C CA . ALA A 1 80 ? -9.717 -1.246 7.425 1.00 94.12 80 ALA A CA 1
ATOM 544 C C . ALA A 1 80 ? -9.463 -0.111 6.417 1.00 94.12 80 ALA A C 1
ATOM 546 O O . ALA A 1 80 ? -10.269 0.812 6.299 1.00 94.12 80 ALA A O 1
ATOM 547 N N . THR A 1 81 ? -8.378 -0.197 5.639 1.00 95.62 81 THR A N 1
ATOM 548 C CA . THR A 1 81 ? -8.096 0.760 4.561 1.00 95.62 81 THR A CA 1
ATOM 549 C C . THR A 1 81 ? -9.145 0.656 3.463 1.00 95.62 81 THR A C 1
ATOM 551 O O . THR A 1 81 ? -9.697 1.679 3.067 1.00 95.62 81 THR A O 1
ATOM 554 N N . ARG A 1 82 ? -9.485 -0.560 3.012 1.00 96.19 82 ARG A N 1
ATOM 555 C CA . ARG A 1 82 ? -10.548 -0.782 2.018 1.00 96.19 82 ARG A CA 1
ATOM 556 C C . ARG A 1 82 ? -11.872 -0.168 2.473 1.00 96.19 82 ARG A C 1
ATOM 558 O O . ARG A 1 82 ? -12.525 0.518 1.695 1.00 96.19 82 ARG A O 1
ATOM 565 N N . ALA A 1 83 ? -12.261 -0.380 3.729 1.00 95.06 83 ALA A N 1
ATOM 566 C CA . ALA A 1 83 ? -13.481 0.190 4.294 1.00 95.06 83 ALA A CA 1
ATOM 567 C C . ALA A 1 83 ? -13.439 1.727 4.311 1.00 95.06 83 ALA A C 1
ATOM 569 O O . ALA A 1 83 ? -14.403 2.370 3.901 1.00 95.06 83 ALA A O 1
ATOM 570 N N . ALA A 1 84 ? -12.306 2.317 4.704 1.00 94.69 84 ALA A N 1
ATOM 571 C CA . ALA A 1 84 ? -12.123 3.768 4.736 1.00 94.69 84 ALA A CA 1
ATOM 572 C C . ALA A 1 84 ? -12.130 4.429 3.344 1.00 94.69 84 ALA A C 1
ATOM 574 O O . ALA A 1 84 ? -12.441 5.617 3.238 1.00 94.69 84 ALA A O 1
ATOM 575 N N . LEU A 1 85 ? -11.791 3.685 2.286 1.00 94.38 85 LEU A N 1
ATOM 576 C CA . LEU A 1 85 ? -11.883 4.149 0.897 1.00 94.38 85 LEU A CA 1
ATOM 577 C C . LEU A 1 85 ? -13.321 4.125 0.348 1.00 94.38 85 LEU A C 1
ATOM 579 O O . LEU A 1 85 ? -13.621 4.842 -0.610 1.00 94.38 85 LEU A O 1
ATOM 583 N N . GLY A 1 86 ? -14.210 3.340 0.964 1.00 90.75 86 GLY A N 1
ATOM 584 C CA . GLY A 1 86 ? -15.614 3.221 0.576 1.00 90.75 86 GLY A CA 1
ATOM 585 C C . GLY A 1 86 ? -15.807 2.669 -0.840 1.00 90.75 86 GLY A C 1
ATOM 586 O O . GLY A 1 86 ? -14.977 1.924 -1.357 1.00 90.75 86 GLY A O 1
ATOM 587 N N . GLY A 1 87 ? -16.915 3.052 -1.484 1.00 89.56 87 GLY A N 1
ATOM 588 C CA . GLY A 1 87 ? -17.247 2.627 -2.853 1.00 89.56 87 GLY A CA 1
ATOM 589 C C . GLY A 1 87 ? -16.321 3.182 -3.942 1.00 89.56 87 GLY A C 1
ATOM 590 O O . GLY A 1 87 ? -16.429 2.780 -5.092 1.00 89.56 87 GLY A O 1
ATOM 591 N N . GLY A 1 88 ? -15.402 4.086 -3.589 1.00 89.31 88 GLY A N 1
ATOM 592 C CA . GLY A 1 88 ? -14.464 4.682 -4.533 1.00 89.31 88 GLY A CA 1
ATOM 593 C C . GLY A 1 88 ? -13.240 3.821 -4.854 1.00 89.31 88 GLY A C 1
ATOM 594 O O . GLY A 1 88 ? -12.423 4.240 -5.666 1.00 89.31 88 GLY A O 1
ATOM 595 N N . ALA A 1 89 ? -13.062 2.665 -4.210 1.00 95.19 89 ALA A N 1
ATOM 596 C CA . ALA A 1 89 ? -11.922 1.782 -4.446 1.00 95.19 89 ALA A CA 1
ATOM 597 C C . ALA A 1 89 ? -12.289 0.590 -5.330 1.00 95.19 89 ALA A C 1
ATOM 599 O O . ALA A 1 89 ? -13.218 -0.158 -5.032 1.00 95.19 89 ALA A O 1
ATOM 600 N N . ILE A 1 90 ? -11.489 0.374 -6.373 1.00 97.44 90 ILE A N 1
ATOM 601 C CA . ILE A 1 90 ? -11.553 -0.824 -7.210 1.00 97.44 90 ILE A CA 1
ATOM 602 C C . ILE A 1 90 ? -10.559 -1.826 -6.633 1.00 97.44 90 ILE A C 1
ATOM 604 O O . ILE A 1 90 ? -9.347 -1.593 -6.661 1.00 97.44 90 ILE A O 1
ATOM 608 N N . THR A 1 91 ? -11.068 -2.927 -6.084 1.00 97.69 91 THR A N 1
ATOM 609 C CA . THR A 1 91 ? -10.251 -3.912 -5.369 1.00 97.69 91 THR A CA 1
ATOM 610 C C . THR A 1 91 ? -10.569 -5.342 -5.763 1.00 97.69 91 THR A C 1
ATOM 612 O O . THR A 1 91 ? -11.734 -5.679 -5.958 1.00 97.69 91 THR A O 1
ATOM 615 N N . GLU A 1 92 ? -9.553 -6.197 -5.752 1.00 97.62 92 GLU A N 1
ATOM 616 C CA . GLU A 1 92 ? -9.699 -7.650 -5.865 1.00 97.62 92 GLU A CA 1
ATOM 617 C C . GLU A 1 92 ? -9.363 -8.312 -4.522 1.00 97.62 92 GLU A C 1
ATOM 619 O O . GLU A 1 92 ? -8.344 -7.962 -3.918 1.00 97.62 92 GLU A O 1
ATOM 624 N N . PRO A 1 93 ? -10.174 -9.261 -4.029 1.00 96.69 93 PRO A N 1
ATOM 625 C CA . PRO A 1 93 ? -9.881 -9.944 -2.777 1.00 96.69 93 PRO A CA 1
ATOM 626 C C . PRO A 1 93 ? -8.644 -10.839 -2.924 1.00 96.69 93 PRO A C 1
ATOM 628 O O . PRO A 1 93 ? -8.548 -11.655 -3.838 1.00 96.69 93 PRO A O 1
ATOM 631 N N . LEU A 1 94 ? -7.713 -10.725 -1.978 1.00 95.62 94 LEU A N 1
ATOM 632 C CA . LEU A 1 94 ? -6.639 -11.702 -1.772 1.00 95.62 94 LEU A CA 1
ATOM 633 C C . LEU A 1 94 ? -6.987 -12.707 -0.674 1.00 95.62 94 LEU A C 1
ATOM 635 O O . LEU A 1 94 ? -6.209 -13.635 -0.456 1.00 95.62 94 LEU A O 1
ATOM 639 N N . GLY A 1 95 ? -8.111 -12.520 0.017 1.00 93.50 95 GLY A N 1
ATOM 640 C CA . GLY A 1 95 ? -8.508 -13.320 1.168 1.00 93.50 95 GLY A CA 1
ATOM 641 C C . GLY A 1 95 ? -7.645 -13.048 2.398 1.00 93.50 95 GLY A C 1
ATOM 642 O O . GLY A 1 95 ? -6.946 -12.036 2.498 1.00 93.50 95 GLY A O 1
ATOM 643 N N . GLU A 1 96 ? -7.706 -13.974 3.344 1.00 92.06 96 GLU A N 1
ATOM 644 C CA . GLU A 1 96 ? -7.007 -13.881 4.618 1.00 92.06 96 GLU A CA 1
ATOM 645 C C . GLU A 1 96 ? -5.500 -14.141 4.481 1.00 92.06 96 GLU A C 1
ATOM 647 O O . GLU A 1 96 ? -5.054 -15.103 3.847 1.00 92.06 96 GLU A O 1
ATOM 652 N N . ARG A 1 97 ? -4.692 -13.274 5.099 1.00 89.62 97 ARG A N 1
ATOM 653 C CA . ARG A 1 97 ? -3.229 -13.354 5.110 1.00 89.62 97 ARG A CA 1
ATOM 654 C C . ARG A 1 97 ? -2.702 -13.390 6.529 1.00 89.62 97 ARG A C 1
ATOM 656 O O . ARG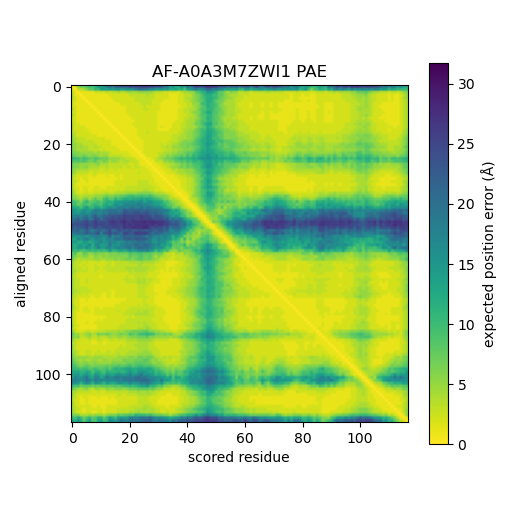 A 1 97 ? -3.015 -12.532 7.350 1.00 89.62 97 ARG A O 1
ATOM 663 N N . GLN A 1 98 ? -1.877 -14.392 6.807 1.00 82.81 98 GLN A N 1
ATOM 664 C CA . GLN A 1 98 ? -1.258 -14.546 8.113 1.00 82.81 98 GLN A CA 1
ATOM 665 C C . GLN A 1 98 ? -0.157 -13.505 8.303 1.00 82.81 98 GLN A C 1
ATOM 667 O O . GLN A 1 98 ? 0.780 -13.411 7.509 1.00 82.81 98 GLN A O 1
ATOM 672 N N . VAL A 1 99 ? -0.252 -12.745 9.389 1.00 77.69 99 VAL A N 1
ATOM 673 C CA . VAL A 1 99 ? 0.724 -11.717 9.750 1.00 77.69 99 VAL A CA 1
ATOM 674 C C . VAL A 1 99 ? 1.574 -12.268 10.887 1.00 77.69 99 VAL A C 1
ATOM 676 O O . VAL A 1 99 ? 1.120 -12.417 12.018 1.00 77.69 99 VAL A O 1
ATOM 679 N N . LYS A 1 100 ? 2.837 -12.591 10.593 1.00 67.94 100 LYS A N 1
ATOM 680 C CA . LYS A 1 100 ? 3.770 -13.106 11.605 1.00 67.94 100 LYS A CA 1
ATOM 681 C C . LYS A 1 100 ? 3.903 -12.113 12.767 1.00 67.94 100 LYS A C 1
ATOM 683 O O . LYS A 1 100 ? 4.294 -10.968 12.539 1.00 67.94 100 LYS A O 1
ATOM 688 N N . GLY A 1 101 ? 3.675 -12.593 13.991 1.00 67.12 101 GLY A N 1
ATOM 689 C CA . GLY A 1 101 ? 3.759 -11.796 15.223 1.00 67.12 101 GLY A CA 1
ATOM 690 C C . GLY A 1 101 ? 2.413 -11.286 15.745 1.00 67.12 101 GLY A C 1
ATOM 691 O O . GLY A 1 101 ? 2.402 -10.555 16.729 1.00 67.12 101 GLY A O 1
ATOM 692 N N . ARG A 1 102 ? 1.301 -11.684 15.117 1.00 66.88 102 ARG A N 1
ATOM 693 C CA . ARG A 1 102 ? -0.064 -11.385 15.552 1.00 66.88 102 ARG A CA 1
ATOM 694 C C . ARG A 1 102 ? -0.890 -12.669 15.610 1.00 66.88 102 ARG A C 1
ATOM 696 O O . ARG A 1 102 ? -0.726 -13.548 14.766 1.00 66.88 102 ARG A O 1
ATOM 703 N N . GLU A 1 103 ? -1.788 -12.762 16.586 1.00 58.66 103 GLU A N 1
ATOM 704 C CA . GLU A 1 103 ? -2.862 -13.754 16.559 1.00 58.66 103 GLU A CA 1
ATOM 705 C C . GLU A 1 103 ? -3.964 -13.278 15.604 1.00 58.66 103 GLU A C 1
ATOM 707 O O . GLU A 1 103 ? -4.566 -12.218 15.799 1.00 58.66 103 GLU A O 1
ATOM 712 N N . GLY A 1 104 ? -4.199 -14.056 14.547 1.00 66.62 104 GLY A N 1
ATOM 713 C CA . GLY A 1 104 ? -5.256 -13.818 13.567 1.00 66.62 104 GLY A CA 1
ATOM 714 C C . GLY A 1 104 ? -4.751 -13.403 12.185 1.00 66.62 104 GLY A C 1
ATOM 715 O O . GLY A 1 104 ? -3.708 -12.763 12.028 1.00 66.62 104 GLY A O 1
ATOM 716 N N . ALA A 1 105 ? -5.527 -13.777 11.169 1.00 81.75 105 ALA A N 1
ATOM 717 C CA . ALA A 1 105 ? -5.281 -13.382 9.794 1.00 81.75 105 ALA A CA 1
ATOM 718 C C . ALA A 1 105 ? -5.860 -11.987 9.509 1.00 81.75 105 ALA A C 1
ATOM 720 O O . ALA A 1 105 ? -6.819 -11.544 10.140 1.00 81.75 105 ALA A O 1
ATOM 721 N N . VAL A 1 106 ? -5.264 -11.287 8.547 1.00 87.94 106 VAL A N 1
ATOM 722 C CA . VAL A 1 106 ? -5.754 -10.000 8.049 1.00 87.94 106 VAL A CA 1
ATOM 723 C C . VAL A 1 106 ? -6.319 -10.212 6.657 1.00 87.94 106 VAL A C 1
ATOM 725 O O . VAL A 1 106 ? -5.628 -10.712 5.771 1.00 87.94 106 VAL A O 1
ATOM 728 N N . GLU A 1 107 ? -7.568 -9.818 6.451 1.00 94.56 107 GLU A N 1
ATOM 729 C CA . GLU A 1 107 ? -8.153 -9.808 5.118 1.00 94.56 107 GLU A CA 1
ATOM 730 C C . GLU A 1 107 ? -7.504 -8.708 4.265 1.00 94.56 107 GLU A C 1
ATOM 732 O O . GLU A 1 107 ? -7.390 -7.544 4.676 1.00 94.56 107 GLU A O 1
ATOM 737 N N . ALA A 1 108 ? -7.039 -9.104 3.082 1.00 96.62 108 ALA A N 1
ATOM 738 C CA . ALA A 1 108 ? -6.240 -8.280 2.193 1.00 96.62 108 ALA A CA 1
ATOM 739 C C . ALA A 1 108 ? -6.866 -8.183 0.801 1.00 96.62 108 ALA A C 1
ATOM 741 O O . ALA A 1 108 ? -7.548 -9.094 0.330 1.00 96.62 108 ALA A O 1
ATOM 742 N N . TYR A 1 109 ? -6.575 -7.078 0.122 1.00 98.12 109 TYR A N 1
ATOM 743 C CA . TYR A 1 109 ? -7.144 -6.752 -1.179 1.00 98.12 109 TYR A CA 1
ATOM 744 C C . TYR A 1 109 ? -6.076 -6.141 -2.085 1.00 98.12 109 TYR A C 1
ATOM 746 O O . TYR A 1 109 ? -5.346 -5.253 -1.644 1.00 98.12 109 TYR A O 1
ATOM 754 N N . VAL A 1 110 ? -5.991 -6.557 -3.351 1.00 98.38 110 VAL A N 1
ATOM 755 C CA . V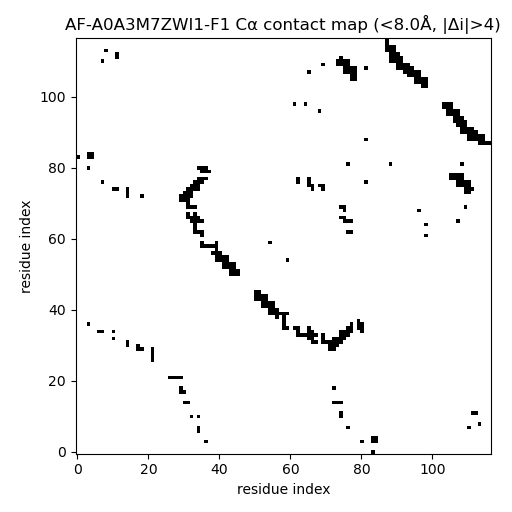AL A 1 110 ? -5.218 -5.808 -4.354 1.00 98.38 110 VAL A CA 1
ATOM 756 C C . VAL A 1 110 ? -6.003 -4.557 -4.716 1.00 98.38 110 VAL A C 1
ATOM 758 O O . VAL A 1 110 ? -7.162 -4.652 -5.116 1.00 98.38 110 VAL A O 1
ATOM 761 N N . LEU A 1 111 ? -5.377 -3.390 -4.607 1.00 98.38 111 LEU A N 1
ATOM 762 C CA . LEU A 1 111 ? -5.947 -2.134 -5.076 1.00 98.38 111 LEU A CA 1
ATOM 763 C C . LEU A 1 111 ? -5.588 -1.931 -6.551 1.00 98.38 111 LEU A C 1
ATOM 765 O O . LEU A 1 111 ? -4.411 -1.910 -6.910 1.00 98.38 111 LEU A O 1
ATOM 769 N N . ARG A 1 112 ? -6.607 -1.772 -7.399 1.00 97.44 112 ARG A N 1
ATOM 770 C CA . ARG A 1 112 ? -6.460 -1.559 -8.848 1.00 97.44 112 ARG A CA 1
ATOM 771 C C . ARG A 1 112 ? -6.658 -0.110 -9.265 1.00 97.44 112 ARG A C 1
ATOM 773 O O . ARG A 1 112 ? -6.108 0.307 -10.275 1.00 97.44 112 ARG A O 1
ATOM 780 N N . GLY A 1 113 ? -7.424 0.654 -8.495 1.00 96.56 113 GLY A N 1
ATOM 781 C CA . GLY A 1 113 ? -7.706 2.044 -8.817 1.00 96.56 113 GLY A CA 1
ATOM 782 C C . GLY A 1 113 ? -8.569 2.731 -7.772 1.00 96.56 113 GLY A C 1
ATOM 783 O O . GLY A 1 113 ? -9.159 2.088 -6.899 1.00 96.56 113 GLY A O 1
ATOM 784 N N . LEU A 1 114 ? -8.640 4.053 -7.891 1.00 95.38 114 LEU A N 1
ATOM 785 C CA . LEU A 1 114 ? -9.554 4.907 -7.147 1.00 95.38 114 LEU A CA 1
ATOM 786 C C . LEU A 1 114 ? -10.377 5.706 -8.154 1.00 95.38 114 LEU A C 1
ATOM 788 O O .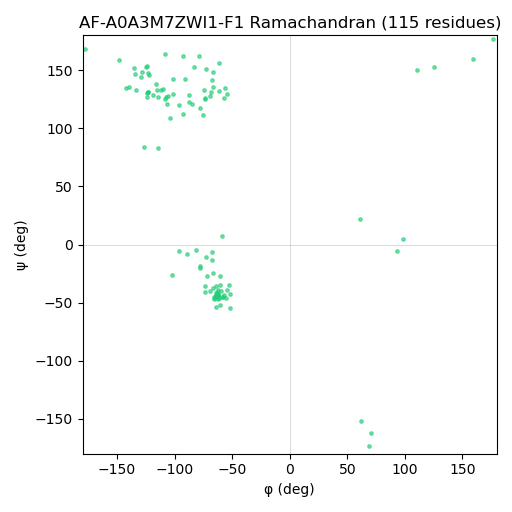 LEU A 1 114 ? -9.805 6.317 -9.052 1.00 95.38 114 LEU A O 1
ATOM 792 N N . VAL A 1 115 ? -11.696 5.720 -7.993 1.00 90.00 115 VAL A N 1
ATOM 793 C CA . VAL A 1 115 ? -12.569 6.627 -8.743 1.00 90.00 115 VAL A CA 1
ATOM 794 C C . VAL A 1 115 ? -12.753 7.928 -7.963 1.00 90.00 115 VAL A C 1
ATOM 796 O O . VAL A 1 115 ? -12.812 7.945 -6.720 1.00 90.00 115 VAL A O 1
ATOM 799 N N . GLU A 1 116 ? -12.802 9.043 -8.688 1.00 73.00 116 GLU A N 1
ATOM 800 C CA . GLU A 1 116 ? -13.318 10.290 -8.129 1.00 73.00 116 GLU A CA 1
ATOM 801 C C . GLU A 1 116 ? -14.785 10.066 -7.748 1.00 73.00 116 GLU A C 1
ATOM 803 O O . GLU A 1 116 ? -15.530 9.407 -8.474 1.00 73.00 116 GLU A O 1
ATOM 808 N N . GLY A 1 117 ? -15.127 10.481 -6.528 1.00 57.94 117 GLY A N 1
ATOM 809 C CA . GLY A 1 117 ? -16.480 10.385 -5.988 1.00 57.94 117 GLY A CA 1
ATOM 810 C C . GLY A 1 117 ? -17.196 11.712 -6.120 1.00 57.94 117 GLY A C 1
ATOM 811 O O . GLY A 1 117 ? -16.480 12.737 -6.168 1.00 57.94 117 GLY A O 1
#

Nearest PDB structures (foldseek):
  3r5g-assembly2_B  TM=9.398E-01  e=1.346E-05  Pseudomonas aeruginosa
  2bw7-assembly1_B  TM=7.920E-01  e=2.316E-05  Limnospira platensis
  6fht-assembly1_A  TM=9.160E-01  e=2.286E-04  unclassified
  6fht-assembly1_B  TM=9.039E-01  e=2.738E-04  unclassified
  2w01-assembly1_B  TM=8.720E-01  e=2.738E-04  Synechocystis sp. PCC 6803

Radius of gyration: 15.64 Å; Cα contacts (8 Å, |Δi|>4): 200; chains: 1; bounding box: 38×30×43 Å

Solvent-accessible surface area (backbone atoms only — not comparable to full-atom values): 6646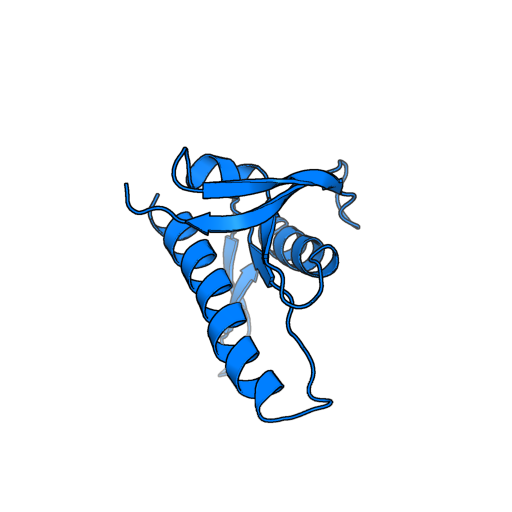 Å² total; per-residue (Å²): 105,74,62,47,49,51,54,52,50,52,48,53,51,48,40,53,56,52,46,55,51,38,68,79,35,84,89,54,84,72,56,56,34,34,44,55,54,66,75,67,50,75,46,79,48,67,76,72,102,56,72,42,84,43,77,51,47,69,37,60,57,49,14,58,49,36,18,73,70,26,53,83,59,28,34,17,30,28,54,58,27,50,59,52,39,45,92,33,51,43,67,45,82,66,47,72,40,81,45,91,94,54,94,63,63,44,47,32,25,39,54,78,48,73,54,90,125

Secondary structure (DSSP, 8-state):
-HHHHHHHHHHHHHHHHHHHHHHHSTTPPPP-EEE--S--EEEEE-SSS--EEEEESHHHHHHHHHHHHSPTT-EEEEHHHHHHHGGGEEEEEEEEEE-TTSSSEEEEEEEEEE---

Foldseek 3Di:
DCPLVVLLVVLLVVLVVVVVVCVVPPPDAFFFWFDEDDDWDWDWDDDPPDTDTDIDDPRVLNRVVQRVVADGSWYKYWPVSVVVLPPQWDWDWPQWDDRPPDPGTTTMIITDDGHDD

Organism: NCBI:txid2583849

Mean predicted aligned error: 6.41 Å

pLDDT: mean 86.26, std 13.96, range [51.72, 98.5]